Protein AF-A0A8T6TYA3-F1 (afdb_monomer_lite)

pLDDT: mean 78.22, std 10.24, range [54.78, 90.06]

Secondary structure (DSSP, 8-state):
-HHHHHHHHHHTT---SEEEEEEEEEEEEPTTSPEEEEEEEEEEEEE--GGGHHHHHHHHHHGGGS-HHHHHT-

Sequence (74 aa):
MTASLVFCLNKVRVPVEELSTRATAHLKRIEKRLRRIESLEIDIDVRVAEEHRVAF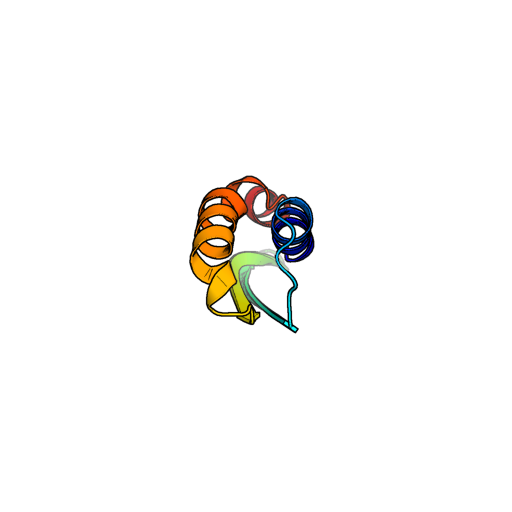ERCLGHFPEFCIVTESIR

Structure (mmCIF, N/CA/C/O backbone):
data_AF-A0A8T6TYA3-F1
#
_entry.id   AF-A0A8T6TYA3-F1
#
loop_
_atom_site.group_PDB
_atom_site.id
_atom_site.type_symbol
_atom_site.label_atom_id
_atom_site.label_alt_id
_atom_site.label_comp_id
_atom_site.label_asym_id
_atom_site.label_entity_id
_atom_site.label_seq_id
_atom_site.pdbx_PDB_ins_code
_atom_site.Cartn_x
_atom_site.Cartn_y
_atom_site.Cartn_z
_atom_site.occupancy
_atom_site.B_iso_or_equiv
_atom_site.auth_seq_id
_atom_site.auth_comp_id
_atom_site.auth_asym_id
_atom_site.auth_atom_id
_atom_site.pdbx_PDB_model_num
ATOM 1 N N . MET A 1 1 ? -1.679 6.453 4.541 1.00 60.19 1 MET A N 1
ATOM 2 C CA . MET A 1 1 ? -0.921 5.203 4.328 1.00 60.19 1 MET A CA 1
ATOM 3 C C . MET A 1 1 ? -0.414 5.113 2.902 1.00 60.19 1 MET A C 1
ATOM 5 O O . MET A 1 1 ? 0.744 5.411 2.669 1.00 60.19 1 MET A O 1
ATOM 9 N N . THR A 1 2 ? -1.281 4.823 1.938 1.00 67.31 2 THR A N 1
ATOM 10 C CA . THR A 1 2 ? -0.925 4.570 0.534 1.00 67.31 2 THR A CA 1
ATOM 11 C C . THR A 1 2 ? -0.224 5.749 -0.166 1.00 67.31 2 THR A C 1
ATOM 13 O O . THR A 1 2 ? 0.652 5.547 -1.002 1.00 67.31 2 THR A O 1
ATOM 16 N N . ALA A 1 3 ? -0.520 6.988 0.243 1.00 69.44 3 ALA A N 1
ATOM 17 C CA . ALA A 1 3 ? 0.119 8.194 -0.290 1.00 69.44 3 ALA A CA 1
ATOM 18 C C . ALA A 1 3 ? 1.650 8.232 -0.097 1.00 69.44 3 ALA A C 1
ATOM 20 O O . ALA A 1 3 ? 2.355 8.678 -0.998 1.00 69.44 3 ALA A O 1
ATOM 21 N N . SER A 1 4 ? 2.178 7.732 1.030 1.00 73.12 4 SER A N 1
ATOM 22 C CA . SER A 1 4 ? 3.629 7.712 1.285 1.00 73.12 4 SER A CA 1
ATOM 23 C C . SER A 1 4 ? 4.354 6.715 0.372 1.00 73.12 4 SER A C 1
ATOM 25 O O . SER A 1 4 ? 5.446 7.006 -0.114 1.00 73.12 4 SER A O 1
ATOM 27 N N . LEU A 1 5 ? 3.725 5.566 0.083 1.00 76.75 5 LEU A N 1
ATOM 28 C CA . LEU A 1 5 ? 4.263 4.559 -0.839 1.00 76.75 5 LEU A CA 1
ATOM 29 C C . LEU A 1 5 ? 4.314 5.107 -2.266 1.00 76.75 5 LEU A C 1
ATOM 31 O O . LEU A 1 5 ? 5.362 5.083 -2.906 1.00 76.75 5 LEU A O 1
ATOM 35 N N . VAL A 1 6 ? 3.200 5.681 -2.726 1.00 80.50 6 VAL A N 1
ATOM 36 C CA . VAL A 1 6 ? 3.099 6.313 -4.049 1.00 80.50 6 VAL A CA 1
ATOM 37 C C . VAL A 1 6 ? 4.096 7.458 -4.192 1.00 80.50 6 VAL A C 1
ATOM 39 O O . VAL A 1 6 ? 4.733 7.595 -5.232 1.00 80.50 6 VAL A O 1
ATOM 42 N N . PHE A 1 7 ? 4.288 8.261 -3.145 1.00 80.81 7 PHE A N 1
ATOM 43 C CA . PHE A 1 7 ? 5.282 9.329 -3.152 1.00 80.81 7 PHE A CA 1
ATOM 44 C C . PHE A 1 7 ? 6.713 8.796 -3.321 1.00 80.81 7 PHE A C 1
ATOM 46 O O . PHE A 1 7 ? 7.464 9.339 -4.133 1.00 80.81 7 PHE A O 1
ATOM 53 N N . CYS A 1 8 ? 7.088 7.724 -2.610 1.00 83.31 8 CYS A N 1
ATOM 54 C CA . CYS A 1 8 ? 8.402 7.098 -2.781 1.00 83.31 8 CYS A CA 1
ATOM 55 C C . CYS A 1 8 ? 8.599 6.609 -4.219 1.00 83.31 8 CYS A C 1
ATOM 57 O O . CYS A 1 8 ? 9.591 6.971 -4.854 1.00 83.31 8 CYS A O 1
ATOM 59 N N . LEU A 1 9 ? 7.623 5.866 -4.752 1.00 84.12 9 LEU A N 1
ATOM 60 C CA . LEU A 1 9 ? 7.669 5.307 -6.106 1.00 84.12 9 LEU A CA 1
ATOM 61 C C . LEU A 1 9 ? 7.757 6.402 -7.175 1.00 84.12 9 LEU A C 1
ATOM 63 O O . LEU A 1 9 ? 8.608 6.331 -8.061 1.00 84.12 9 LEU A O 1
ATOM 67 N N . ASN A 1 10 ? 6.994 7.487 -7.025 1.00 84.69 10 ASN A N 1
ATOM 68 C CA . ASN A 1 10 ? 7.095 8.653 -7.901 1.00 84.69 10 ASN A CA 1
ATOM 69 C C . ASN A 1 10 ? 8.482 9.310 -7.844 1.00 84.69 10 ASN A C 1
ATOM 71 O O . ASN A 1 10 ? 9.026 9.695 -8.880 1.00 84.69 10 ASN A O 1
ATOM 75 N N . LYS A 1 11 ? 9.095 9.414 -6.657 1.00 85.44 11 LYS A N 1
ATOM 76 C CA . LYS A 1 11 ? 10.430 10.013 -6.494 1.00 85.44 11 LYS A CA 1
ATOM 77 C C 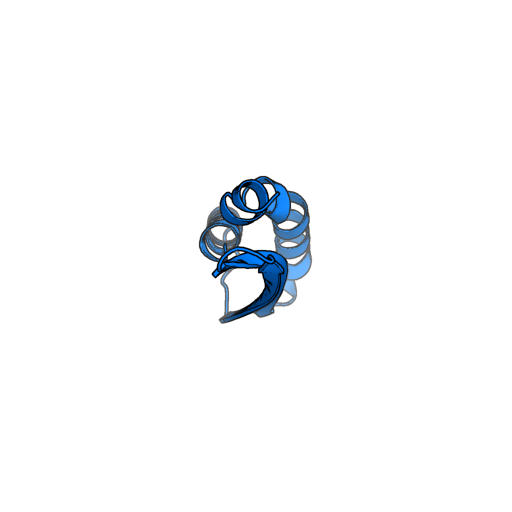. LYS A 1 11 ? 11.516 9.216 -7.221 1.00 85.44 11 LYS A C 1
ATOM 79 O O . LYS A 1 11 ? 12.434 9.815 -7.778 1.00 85.44 11 LYS A O 1
ATOM 84 N N . VAL A 1 12 ? 11.401 7.888 -7.244 1.00 86.12 12 VAL A N 1
ATOM 85 C CA . VAL A 1 12 ? 12.321 6.995 -7.972 1.00 86.12 12 VAL A CA 1
ATOM 86 C C . VAL A 1 12 ? 11.882 6.715 -9.415 1.00 86.12 12 VAL A C 1
ATOM 88 O O . VAL A 1 12 ? 12.504 5.897 -10.085 1.00 86.12 12 VAL A O 1
ATOM 91 N N . ARG A 1 13 ? 10.861 7.430 -9.912 1.00 86.50 13 ARG A N 1
ATOM 92 C CA . ARG A 1 13 ? 10.312 7.314 -11.275 1.00 86.50 13 ARG A CA 1
ATOM 93 C C . ARG A 1 13 ? 9.822 5.905 -11.620 1.00 86.50 13 ARG A C 1
ATOM 95 O O . ARG A 1 13 ? 9.963 5.468 -12.756 1.00 86.50 13 ARG A O 1
ATOM 102 N N . VAL A 1 14 ? 9.241 5.213 -10.643 1.00 87.81 14 VAL A N 1
ATOM 103 C CA . VAL A 1 14 ? 8.573 3.927 -10.849 1.00 87.81 14 VAL A CA 1
ATOM 104 C C . VAL A 1 14 ? 7.084 4.187 -11.097 1.00 87.81 14 VAL A C 1
ATOM 106 O O . VAL A 1 14 ? 6.390 4.604 -10.165 1.00 87.81 14 VAL A O 1
ATOM 109 N N . PRO A 1 15 ? 6.577 3.979 -12.327 1.00 86.12 15 PRO A N 1
ATOM 110 C CA . PRO A 1 15 ? 5.153 4.062 -12.608 1.00 86.12 15 PRO A CA 1
ATOM 111 C C . PRO A 1 15 ? 4.400 2.936 -11.890 1.00 86.12 15 PRO A C 1
ATOM 113 O O . PRO A 1 15 ? 4.824 1.780 -11.887 1.00 86.12 15 PRO A O 1
ATOM 116 N N . VAL A 1 16 ? 3.271 3.294 -11.281 1.00 86.69 16 VAL A N 1
ATOM 117 C CA . VAL A 1 16 ? 2.346 2.350 -10.647 1.00 86.69 16 VAL A CA 1
ATOM 118 C C . VAL A 1 16 ? 1.217 2.073 -11.628 1.00 86.69 16 VAL A C 1
ATOM 120 O O . VAL A 1 16 ? 0.526 3.001 -12.044 1.00 86.69 16 VAL A O 1
ATOM 123 N N . GLU A 1 17 ? 1.041 0.810 -12.002 1.00 88.06 17 GLU A N 1
ATOM 124 C CA . GLU A 1 17 ? -0.013 0.391 -12.932 1.00 88.06 17 GLU A CA 1
ATOM 125 C C . GLU A 1 17 ? -1.347 0.223 -12.208 1.00 88.06 17 GLU A C 1
ATOM 127 O O . GLU A 1 17 ? -2.394 0.651 -12.689 1.00 88.06 17 GLU A O 1
ATOM 132 N N . GLU A 1 18 ? -1.299 -0.394 -11.029 1.00 87.50 18 GLU A N 1
ATOM 133 C CA . GLU A 1 18 ? -2.466 -0.659 -10.200 1.00 87.50 18 GLU A CA 1
ATOM 134 C C . GLU A 1 18 ? -2.084 -0.576 -8.723 1.00 87.50 18 GLU A C 1
ATOM 136 O O . GLU A 1 18 ? -0.987 -0.974 -8.321 1.00 87.50 18 GLU A O 1
ATOM 141 N N . LEU A 1 19 ? -2.998 -0.045 -7.914 1.00 86.31 19 LEU A N 1
ATOM 142 C CA . LEU A 1 19 ? -2.817 0.101 -6.480 1.00 86.31 19 LEU A CA 1
ATOM 143 C C . LEU A 1 19 ? -4.134 -0.138 -5.757 1.00 86.31 19 LEU A C 1
ATOM 145 O O . LEU A 1 19 ? -5.090 0.619 -5.924 1.00 86.31 19 LEU A O 1
ATOM 149 N N . SER A 1 20 ? -4.150 -1.159 -4.912 1.00 86.88 20 SER A N 1
ATOM 150 C CA . SER A 1 20 ? -5.257 -1.466 -4.018 1.00 86.88 20 SER A CA 1
ATOM 151 C C . SER A 1 20 ? -4.760 -1.478 -2.579 1.00 86.88 20 SER A C 1
ATOM 153 O O . SER A 1 20 ? -3.611 -1.800 -2.279 1.00 86.88 20 SER A O 1
ATOM 155 N N . THR A 1 21 ? -5.614 -1.055 -1.657 1.00 85.12 21 THR A N 1
ATOM 156 C CA . THR A 1 21 ? -5.311 -1.099 -0.229 1.00 85.12 21 THR A CA 1
ATOM 157 C C . THR A 1 21 ? -6.558 -1.514 0.526 1.00 85.12 21 THR A C 1
ATOM 159 O O . THR A 1 21 ? -7.621 -0.915 0.357 1.00 85.12 21 THR A O 1
ATOM 162 N N . ARG A 1 22 ? -6.416 -2.511 1.394 1.00 85.38 22 ARG A N 1
ATOM 163 C CA . ARG A 1 22 ? -7.445 -2.946 2.333 1.00 85.38 22 ARG A CA 1
ATOM 164 C C . ARG A 1 22 ? -6.948 -2.688 3.744 1.00 85.38 22 ARG A C 1
ATOM 166 O O . ARG A 1 22 ? -5.818 -3.017 4.072 1.00 85.38 22 ARG A O 1
ATOM 173 N N . ALA A 1 23 ? -7.796 -2.088 4.570 1.00 84.75 23 ALA A N 1
ATOM 174 C CA . ALA A 1 23 ? -7.524 -1.910 5.988 1.00 84.75 23 ALA A CA 1
ATOM 175 C C . ALA A 1 23 ? -8.635 -2.584 6.796 1.00 84.75 23 ALA A C 1
ATOM 177 O O . ALA A 1 23 ? -9.815 -2.268 6.619 1.00 84.75 23 ALA A O 1
ATOM 178 N N . THR A 1 24 ? -8.252 -3.491 7.686 1.00 85.38 24 THR A N 1
ATOM 179 C CA . THR A 1 24 ? -9.146 -4.237 8.569 1.00 85.38 24 THR A CA 1
ATOM 180 C C . THR A 1 24 ? -8.855 -3.838 10.009 1.00 85.38 24 THR A C 1
ATOM 182 O O . THR A 1 24 ? -7.784 -4.105 10.544 1.00 85.38 24 THR A O 1
ATOM 185 N N . ALA A 1 25 ? -9.807 -3.156 10.647 1.00 84.69 25 ALA A N 1
ATOM 186 C CA . ALA A 1 25 ? -9.687 -2.739 12.040 1.00 84.69 25 ALA A CA 1
ATOM 187 C C . ALA A 1 25 ? -10.331 -3.771 12.970 1.00 84.69 25 ALA A C 1
ATOM 189 O O . A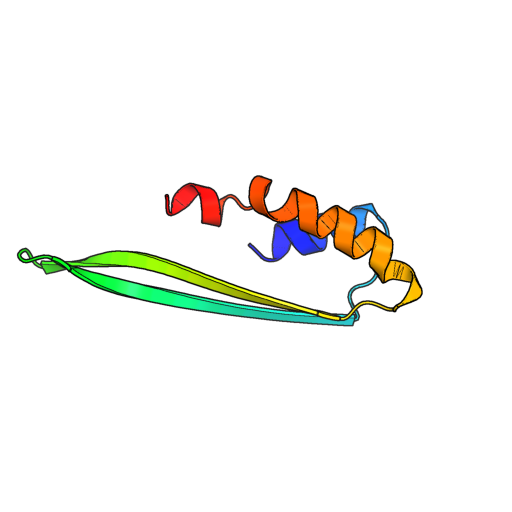LA A 1 25 ? -11.529 -4.051 12.863 1.00 84.69 25 ALA A O 1
ATOM 190 N N . HIS A 1 26 ? -9.569 -4.271 13.938 1.00 83.44 26 HIS A N 1
ATOM 191 C CA . HIS A 1 26 ? -10.087 -5.116 15.006 1.00 83.44 26 HIS A CA 1
ATOM 192 C C . HIS A 1 26 ? -10.446 -4.245 16.205 1.00 83.44 26 HIS A C 1
ATOM 194 O O . HIS A 1 26 ? -9.625 -3.492 16.731 1.00 83.44 26 HIS A O 1
ATOM 200 N N . LEU A 1 27 ? -11.709 -4.318 16.621 1.00 83.81 27 LEU A N 1
ATOM 201 C CA . LEU A 1 27 ? -12.248 -3.511 17.708 1.00 83.81 27 LEU A CA 1
ATOM 202 C C . LEU A 1 27 ? -12.521 -4.384 18.926 1.00 83.81 27 LEU A C 1
ATOM 204 O O . LEU A 1 27 ? -13.323 -5.316 18.864 1.00 83.81 27 LEU A O 1
ATOM 208 N N . LYS A 1 28 ? -11.957 -4.001 20.067 1.00 82.75 28 LYS A N 1
ATOM 209 C CA . LYS A 1 28 ? -12.283 -4.594 21.360 1.00 82.75 28 LYS A CA 1
ATOM 210 C C . LYS A 1 28 ? -13.288 -3.731 22.100 1.00 82.75 28 LYS A C 1
ATOM 212 O O . LYS A 1 28 ? -13.180 -2.503 22.155 1.00 82.75 28 LYS A O 1
ATOM 217 N N . ARG A 1 29 ? -14.286 -4.374 22.702 1.00 79.12 29 ARG A N 1
ATOM 218 C CA . ARG A 1 29 ? -15.241 -3.691 23.573 1.00 79.12 29 ARG A CA 1
ATOM 219 C C . ARG A 1 29 ? -14.644 -3.556 24.966 1.00 79.12 29 ARG A C 1
ATOM 221 O O . ARG A 1 29 ? -14.270 -4.556 25.567 1.00 79.12 29 ARG A O 1
ATOM 228 N N . ILE A 1 30 ? -14.596 -2.332 25.481 1.00 77.31 30 ILE A N 1
ATOM 229 C CA . ILE A 1 30 ? -14.224 -2.074 26.872 1.00 77.31 30 ILE A CA 1
ATOM 230 C C . ILE A 1 30 ? -15.505 -1.868 27.693 1.00 77.31 30 ILE A C 1
ATOM 232 O O . ILE A 1 30 ? -16.485 -1.303 27.196 1.00 77.31 30 ILE A O 1
ATOM 236 N N . GLU A 1 31 ? -15.497 -2.314 28.951 1.00 73.94 31 GLU A N 1
ATOM 237 C CA . GLU A 1 31 ? -16.654 -2.416 29.862 1.00 73.94 31 GLU A CA 1
ATOM 238 C C . GLU A 1 31 ? -17.485 -1.123 30.015 1.00 73.94 31 GLU A C 1
ATOM 240 O O . GLU A 1 31 ? -18.661 -1.183 30.363 1.00 73.94 31 GLU A O 1
ATOM 245 N N . LYS A 1 32 ? -16.926 0.055 29.692 1.00 68.25 32 LYS A N 1
ATOM 246 C CA . LYS A 1 32 ? -17.564 1.374 29.880 1.00 68.25 32 LYS A CA 1
ATOM 247 C C . LYS A 1 32 ? -17.987 2.123 28.598 1.00 68.25 32 LYS A C 1
ATOM 249 O O . LYS A 1 32 ? -18.082 3.342 28.625 1.00 68.25 32 LYS A O 1
ATOM 254 N N . ARG A 1 33 ? -18.352 1.417 27.515 1.00 60.31 33 ARG A N 1
ATOM 255 C CA . ARG A 1 33 ? -19.012 1.934 26.272 1.00 60.31 33 ARG A CA 1
ATOM 256 C C . ARG A 1 33 ? -18.125 2.360 25.092 1.00 60.31 33 ARG A C 1
ATOM 258 O O . ARG A 1 33 ? -18.681 2.724 24.059 1.00 60.31 33 ARG A O 1
ATOM 265 N N . LEU A 1 34 ? -16.800 2.250 25.159 1.00 62.38 34 LEU A N 1
ATOM 266 C CA . LEU A 1 34 ? -15.936 2.583 24.016 1.00 62.38 34 LEU A CA 1
ATOM 267 C C . LEU A 1 34 ? -15.433 1.308 23.321 1.00 62.38 34 LEU A C 1
ATOM 269 O O . LEU A 1 34 ? -14.960 0.377 23.975 1.00 62.38 34 LEU A O 1
ATOM 273 N N . ARG A 1 35 ? -15.575 1.248 21.989 1.00 69.69 35 ARG A N 1
ATOM 274 C CA . ARG A 1 35 ? -14.858 0.286 21.140 1.00 69.69 35 ARG A CA 1
ATOM 275 C C . ARG A 1 35 ? -13.463 0.862 20.924 1.00 69.69 35 ARG A C 1
ATOM 277 O O . ARG A 1 35 ? -13.348 1.949 20.368 1.00 69.69 35 ARG A O 1
ATOM 284 N N . ARG A 1 36 ? -12.429 0.177 21.400 1.00 78.62 36 ARG A N 1
ATOM 285 C CA . ARG A 1 36 ? -11.034 0.568 21.174 1.00 78.62 36 ARG A CA 1
ATOM 286 C C . ARG A 1 36 ? -10.476 -0.253 20.023 1.00 78.62 36 ARG A C 1
ATOM 288 O O . ARG A 1 36 ? -10.765 -1.444 19.939 1.00 78.62 36 ARG A O 1
ATOM 295 N N . ILE A 1 37 ? -9.706 0.390 19.153 1.0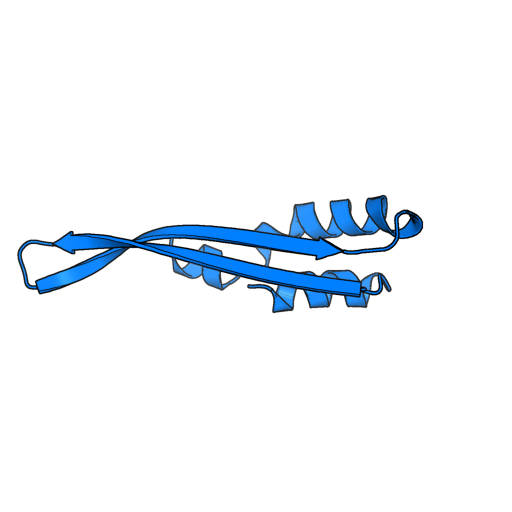0 77.50 37 ILE A N 1
ATOM 296 C CA . ILE A 1 37 ? -8.923 -0.301 18.128 1.00 77.50 37 ILE A CA 1
ATOM 297 C C . ILE A 1 37 ? -7.856 -1.114 18.861 1.00 77.50 37 ILE A C 1
ATOM 299 O O . ILE A 1 37 ? -7.054 -0.553 19.603 1.00 77.50 37 ILE A O 1
ATOM 303 N N . GLU A 1 38 ? -7.936 -2.432 18.732 1.00 82.94 38 GLU A N 1
ATOM 304 C CA . GLU A 1 38 ? -6.963 -3.379 19.278 1.00 82.94 38 GLU A CA 1
ATOM 305 C C . GLU A 1 38 ? -5.821 -3.588 18.286 1.00 82.94 38 GLU A C 1
ATOM 307 O O . GLU A 1 38 ? -4.659 -3.564 18.676 1.00 82.94 38 GLU A O 1
ATOM 312 N N . SER A 1 39 ? -6.151 -3.722 17.002 1.00 80.69 39 SER A N 1
ATOM 313 C CA . SER A 1 39 ? -5.177 -3.804 15.919 1.00 80.69 39 SER A CA 1
ATOM 314 C C . SER A 1 39 ? -5.761 -3.281 14.607 1.00 80.69 39 SER A C 1
ATOM 316 O O . SER A 1 39 ? -6.981 -3.184 14.433 1.00 80.69 39 SER A O 1
ATOM 318 N N . LEU A 1 40 ? -4.871 -2.927 13.685 1.00 82.25 40 LEU A N 1
ATOM 319 C CA . LEU A 1 40 ? -5.198 -2.581 12.309 1.00 82.25 40 LEU A CA 1
ATOM 320 C C . LEU A 1 40 ? -4.315 -3.434 11.398 1.00 82.25 40 LEU A C 1
ATOM 322 O O . LEU A 1 40 ? -3.092 -3.317 11.439 1.00 82.25 40 LEU A O 1
ATOM 326 N N . GLU A 1 41 ? -4.934 -4.291 10.604 1.00 82.06 41 GLU A N 1
ATOM 327 C CA . GLU A 1 41 ? -4.275 -5.054 9.548 1.00 82.06 41 GLU A CA 1
ATOM 328 C C . GLU A 1 41 ? -4.410 -4.270 8.243 1.00 82.06 41 GLU A C 1
ATOM 330 O O . GLU A 1 41 ? -5.500 -3.791 7.920 1.00 82.06 41 GLU A O 1
ATOM 335 N N . ILE A 1 42 ? -3.306 -4.065 7.527 1.00 81.62 42 ILE A N 1
ATOM 336 C CA . ILE A 1 42 ? -3.311 -3.353 6.250 1.00 81.62 42 ILE A CA 1
ATOM 337 C C . ILE A 1 42 ? -2.628 -4.210 5.194 1.00 81.62 42 ILE A C 1
ATOM 339 O O . ILE A 1 42 ? -1.430 -4.469 5.289 1.00 81.62 42 ILE A O 1
ATOM 343 N N . ASP A 1 43 ? -3.380 -4.528 4.149 1.00 84.31 43 ASP A N 1
ATOM 344 C CA . ASP A 1 43 ? -2.893 -5.168 2.935 1.00 84.31 43 ASP A CA 1
ATOM 345 C C . ASP A 1 43 ? -2.761 -4.114 1.838 1.00 84.31 43 ASP A C 1
ATOM 347 O O . ASP A 1 43 ? -3.696 -3.348 1.575 1.00 84.31 43 ASP A O 1
ATOM 351 N N . ILE A 1 44 ? -1.596 -4.052 1.198 1.00 83.25 44 ILE A N 1
ATOM 352 C CA . ILE A 1 44 ? -1.336 -3.147 0.077 1.00 83.25 44 ILE A CA 1
ATOM 353 C C . ILE A 1 44 ? -0.881 -3.988 -1.107 1.00 83.25 44 ILE A C 1
ATOM 355 O O . ILE A 1 44 ? 0.208 -4.556 -1.083 1.00 83.25 44 ILE A O 1
ATOM 359 N N . ASP A 1 45 ? -1.694 -4.000 -2.156 1.00 86.50 45 ASP A N 1
ATOM 360 C CA . ASP A 1 45 ? -1.373 -4.632 -3.428 1.00 86.50 45 ASP A CA 1
ATOM 361 C C . ASP A 1 45 ? -0.925 -3.556 -4.414 1.00 86.50 45 ASP A C 1
ATOM 363 O O . ASP A 1 45 ? -1.680 -2.631 -4.729 1.00 86.50 45 ASP A O 1
ATOM 367 N N . VAL A 1 46 ? 0.307 -3.671 -4.910 1.00 86.81 46 VAL A N 1
ATOM 368 C CA . VAL A 1 46 ? 0.867 -2.756 -5.912 1.00 86.81 46 VAL A CA 1
ATOM 369 C C . VAL A 1 46 ? 1.321 -3.554 -7.120 1.00 86.81 46 VAL A C 1
ATOM 371 O O . VAL A 1 46 ? 2.097 -4.497 -6.981 1.00 86.81 46 VAL A O 1
ATOM 374 N N . ARG A 1 47 ? 0.885 -3.142 -8.312 1.00 88.88 47 ARG A N 1
ATOM 375 C CA . ARG A 1 47 ? 1.428 -3.638 -9.577 1.00 88.88 47 ARG A CA 1
ATOM 376 C C . ARG A 1 47 ? 2.390 -2.610 -10.166 1.00 88.88 47 ARG A C 1
ATOM 378 O O . ARG A 1 47 ? 2.027 -1.452 -10.381 1.00 88.88 47 ARG A O 1
ATOM 385 N N . VAL A 1 48 ? 3.613 -3.061 -10.420 1.00 89.19 48 VAL A N 1
ATOM 386 C CA . VAL A 1 48 ? 4.673 -2.331 -11.125 1.00 89.19 48 VAL A CA 1
ATOM 387 C C . VAL A 1 48 ? 5.278 -3.254 -12.181 1.00 89.19 48 VAL A C 1
ATOM 389 O O . VAL A 1 48 ? 5.259 -4.474 -12.006 1.00 89.19 48 VAL A O 1
ATOM 392 N N . ALA A 1 49 ? 5.842 -2.686 -13.245 1.00 90.06 49 ALA A N 1
ATOM 393 C CA . ALA A 1 49 ? 6.587 -3.462 -14.232 1.00 90.06 49 ALA A CA 1
ATOM 394 C C . ALA A 1 49 ? 7.794 -4.174 -13.584 1.00 90.06 49 ALA A C 1
ATOM 396 O O . ALA A 1 49 ? 8.440 -3.625 -12.685 1.00 90.06 49 ALA A O 1
ATOM 397 N N . GLU A 1 50 ? 8.131 -5.381 -14.054 1.00 88.62 50 GLU A N 1
ATOM 398 C CA . GLU A 1 50 ? 9.190 -6.222 -13.456 1.00 88.62 50 GLU A CA 1
A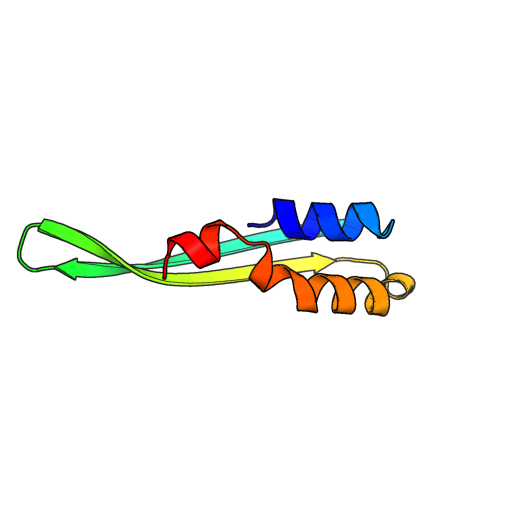TOM 399 C C . GLU A 1 50 ? 10.558 -5.515 -13.436 1.00 88.62 50 GLU A C 1
ATOM 401 O O . GLU A 1 50 ? 11.324 -5.642 -12.482 1.00 88.62 50 GLU A O 1
ATOM 406 N N . GLU A 1 51 ? 10.836 -4.679 -14.439 1.00 89.31 51 GLU A N 1
ATOM 407 C CA . GLU A 1 51 ? 12.039 -3.837 -14.524 1.00 89.31 51 GLU A CA 1
ATOM 408 C C . GLU A 1 51 ? 12.206 -2.860 -13.347 1.00 89.31 51 GLU A C 1
ATOM 410 O O . GLU A 1 51 ? 13.315 -2.412 -13.048 1.00 89.31 51 GLU A O 1
ATOM 415 N N . HIS A 1 52 ? 11.122 -2.557 -12.633 1.00 89.06 52 HIS A N 1
ATOM 416 C CA . HIS A 1 52 ? 11.109 -1.663 -11.481 1.00 89.06 52 HIS A CA 1
ATOM 417 C C . HIS A 1 52 ? 11.080 -2.386 -10.132 1.00 89.06 52 HIS A C 1
ATOM 419 O O . HIS A 1 52 ? 11.144 -1.725 -9.091 1.00 89.06 52 HIS A O 1
ATOM 425 N N . ARG A 1 53 ? 11.046 -3.724 -10.116 1.00 86.56 53 ARG A N 1
ATOM 426 C CA . ARG A 1 53 ? 10.922 -4.533 -8.895 1.00 86.56 53 ARG A CA 1
ATOM 427 C C . ARG A 1 53 ? 11.963 -4.196 -7.827 1.00 86.56 53 ARG A C 1
ATOM 429 O O . ARG A 1 53 ? 11.616 -3.994 -6.669 1.00 86.56 53 ARG A O 1
ATOM 436 N N . VAL A 1 54 ? 13.230 -4.047 -8.212 1.00 87.31 54 VAL A N 1
ATOM 437 C CA . VAL A 1 54 ? 14.322 -3.732 -7.269 1.00 87.31 54 VAL A CA 1
ATOM 438 C C . VAL A 1 54 ? 14.154 -2.340 -6.644 1.00 87.31 54 VAL A C 1
ATOM 440 O O . VAL A 1 54 ? 14.436 -2.138 -5.463 1.00 87.31 54 VAL A O 1
ATOM 443 N N . ALA A 1 55 ? 13.697 -1.358 -7.424 1.00 85.62 55 ALA A N 1
ATOM 444 C CA . ALA A 1 55 ? 13.425 -0.013 -6.919 1.00 85.62 55 ALA A CA 1
ATOM 445 C C . ALA A 1 55 ? 12.188 0.001 -6.006 1.00 85.62 55 ALA A C 1
ATOM 447 O O . ALA A 1 55 ? 12.189 0.679 -4.976 1.00 85.62 55 ALA A O 1
ATOM 448 N N . PHE A 1 56 ? 11.173 -0.796 -6.348 1.00 85.50 56 PHE A N 1
ATOM 449 C CA . PHE A 1 56 ? 9.983 -1.008 -5.533 1.00 85.50 56 PHE A CA 1
ATOM 450 C C . PHE A 1 56 ? 10.324 -1.626 -4.169 1.00 85.50 56 PHE A C 1
ATOM 452 O O . PHE A 1 56 ? 9.952 -1.055 -3.146 1.00 85.50 56 PHE A O 1
ATOM 459 N N . GLU A 1 57 ? 11.101 -2.714 -4.126 1.00 84.94 57 GLU A N 1
ATOM 460 C CA . GLU A 1 57 ? 11.516 -3.379 -2.878 1.00 84.94 57 GLU A CA 1
ATOM 461 C C . GLU A 1 57 ? 12.288 -2.431 -1.944 1.00 84.94 57 GLU A C 1
ATOM 463 O O . GLU A 1 57 ? 12.057 -2.414 -0.733 1.00 84.94 57 GLU A O 1
ATOM 468 N N . ARG A 1 58 ? 13.147 -1.566 -2.500 1.00 84.75 58 ARG A N 1
ATOM 469 C CA . ARG A 1 58 ? 13.847 -0.527 -1.724 1.00 84.75 58 ARG A CA 1
ATOM 470 C C . ARG A 1 58 ? 12.883 0.494 -1.121 1.00 84.75 58 ARG A C 1
ATOM 472 O O . ARG A 1 58 ? 13.017 0.832 0.051 1.00 84.75 58 ARG A O 1
ATOM 479 N N . CYS A 1 59 ? 11.906 0.975 -1.892 1.00 82.62 59 CYS A N 1
ATOM 480 C CA . CYS A 1 59 ? 10.871 1.875 -1.374 1.00 82.62 59 CYS A CA 1
ATOM 481 C C . CYS A 1 59 ? 10.008 1.200 -0.297 1.00 82.62 59 CYS A C 1
ATOM 483 O O . CYS A 1 59 ? 9.663 1.841 0.696 1.00 82.62 59 CYS A O 1
ATOM 485 N N . LEU A 1 60 ? 9.698 -0.089 -0.464 1.00 78.88 60 LEU A N 1
ATOM 486 C CA . LEU A 1 60 ? 8.923 -0.869 0.498 1.00 78.88 60 LEU A CA 1
ATOM 487 C C . LEU A 1 60 ? 9.662 -1.029 1.833 1.00 78.88 60 LEU A C 1
ATOM 489 O O . LEU A 1 60 ? 9.039 -0.910 2.881 1.00 78.88 60 LEU A O 1
ATOM 493 N N . GLY A 1 61 ? 10.984 -1.229 1.813 1.00 76.50 61 GLY A N 1
ATOM 494 C CA . GLY A 1 61 ? 11.792 -1.335 3.033 1.00 76.50 61 GLY A CA 1
ATOM 495 C C . GLY A 1 61 ? 11.747 -0.080 3.914 1.00 76.50 61 GLY A C 1
ATOM 496 O O . GLY A 1 61 ? 11.798 -0.183 5.134 1.00 76.50 61 GLY A O 1
ATOM 497 N N . HIS A 1 62 ? 11.586 1.096 3.306 1.00 71.25 62 HIS A N 1
ATOM 498 C CA . HIS A 1 62 ? 11.488 2.373 4.017 1.00 71.25 62 HIS A CA 1
ATOM 499 C C . HIS A 1 62 ? 10.046 2.802 4.325 1.00 71.25 62 HIS A C 1
ATOM 501 O O . HIS A 1 62 ? 9.811 3.665 5.169 1.00 71.25 62 HIS A O 1
ATOM 507 N N . PHE A 1 63 ? 9.059 2.222 3.641 1.00 68.50 63 PHE A N 1
ATOM 508 C CA . PHE A 1 63 ? 7.653 2.606 3.755 1.00 68.50 63 PHE A CA 1
ATOM 509 C C . PHE A 1 63 ? 7.072 2.558 5.187 1.00 68.50 63 PHE A C 1
ATOM 511 O O . PHE A 1 63 ? 6.349 3.498 5.539 1.00 68.50 63 PHE A O 1
ATOM 518 N N . PRO A 1 64 ? 7.369 1.547 6.035 1.00 64.69 64 PRO A N 1
ATOM 519 C CA . PRO A 1 64 ? 6.808 1.462 7.383 1.00 64.69 64 PRO A CA 1
ATOM 520 C C . PRO A 1 64 ? 7.167 2.655 8.273 1.00 64.69 64 PRO A C 1
ATOM 522 O O . PRO A 1 64 ? 6.370 3.027 9.130 1.00 64.69 64 PRO A O 1
ATOM 525 N N . GLU A 1 65 ? 8.328 3.275 8.049 1.00 62.44 65 GLU A N 1
ATOM 526 C CA . GLU A 1 65 ? 8.823 4.408 8.842 1.00 62.44 65 GLU A CA 1
ATOM 527 C C . GLU A 1 65 ? 8.175 5.744 8.442 1.00 62.44 65 GLU A C 1
ATOM 529 O O . GLU A 1 65 ? 8.115 6.670 9.241 1.00 62.44 65 GLU A O 1
ATOM 534 N N . PHE A 1 66 ? 7.634 5.854 7.224 1.00 58.50 66 PHE A N 1
ATOM 535 C CA . PHE A 1 66 ? 6.998 7.085 6.723 1.00 58.50 66 PHE A CA 1
ATOM 536 C C . PHE A 1 66 ? 5.470 7.077 6.828 1.00 58.50 66 PHE A C 1
ATOM 538 O O . PHE A 1 66 ? 4.783 8.009 6.385 1.00 58.50 66 PHE A O 1
ATOM 545 N N . CYS A 1 67 ? 4.903 6.003 7.366 1.00 65.38 67 CYS A N 1
ATOM 546 C CA . CYS A 1 67 ? 3.470 5.850 7.478 1.00 65.38 67 CYS A CA 1
ATOM 547 C C . CYS A 1 67 ? 2.963 6.419 8.813 1.00 65.38 67 CYS A C 1
ATOM 549 O O . CYS A 1 67 ? 2.784 5.691 9.785 1.00 65.38 67 CYS A O 1
ATOM 551 N N . ILE A 1 68 ? 2.644 7.720 8.828 1.00 60.41 68 ILE A N 1
ATOM 552 C CA . ILE A 1 68 ? 2.125 8.465 10.001 1.00 60.41 68 ILE A CA 1
ATOM 553 C C . ILE A 1 68 ? 0.930 7.755 10.673 1.00 60.41 68 ILE A C 1
ATOM 555 O O . ILE A 1 68 ? 0.753 7.816 11.887 1.00 60.41 68 ILE A O 1
ATOM 559 N N . VAL A 1 69 ? 0.104 7.047 9.894 1.00 61.50 69 VAL A N 1
ATOM 560 C CA . VAL A 1 69 ? -1.060 6.301 10.409 1.00 61.50 69 VAL A CA 1
ATOM 561 C C . VAL A 1 69 ? -0.632 5.078 11.225 1.00 61.50 69 VAL A C 1
ATOM 563 O O . VAL A 1 69 ? -1.249 4.799 12.244 1.00 61.50 69 VAL A O 1
ATOM 566 N N . THR A 1 70 ? 0.436 4.381 10.825 1.00 60.47 70 THR A N 1
ATOM 567 C CA . THR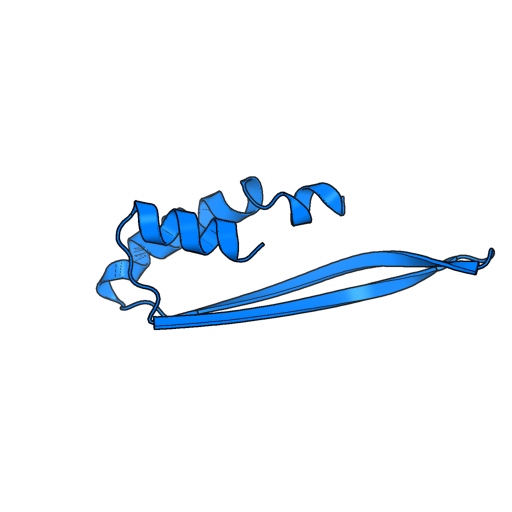 A 1 70 ? 0.978 3.241 11.579 1.00 60.47 70 THR A CA 1
ATOM 568 C C . THR A 1 70 ? 1.586 3.699 12.905 1.00 60.47 70 THR A C 1
ATOM 570 O O . THR A 1 70 ? 1.412 3.031 13.920 1.00 60.47 70 THR A O 1
ATOM 573 N N . GLU A 1 71 ? 2.244 4.863 12.934 1.00 58.94 71 GLU A N 1
ATOM 574 C CA . GLU A 1 71 ? 2.748 5.449 14.184 1.00 58.94 71 GLU A CA 1
ATOM 575 C C . GLU A 1 71 ? 1.626 5.950 15.102 1.00 58.94 71 GLU A C 1
ATOM 577 O O . GLU A 1 71 ? 1.746 5.860 16.320 1.00 58.94 71 GLU A O 1
ATOM 582 N N . SER A 1 72 ? 0.516 6.427 14.533 1.00 56.91 72 SER A N 1
ATOM 583 C CA . SER A 1 72 ? -0.622 6.971 15.291 1.00 56.91 72 SER A CA 1
ATOM 584 C C . SER A 1 72 ? -1.483 5.907 15.987 1.00 56.91 72 SER A C 1
ATOM 586 O O . SER A 1 72 ? -2.328 6.263 16.806 1.00 56.91 72 SER A O 1
ATOM 588 N N . ILE A 1 73 ? -1.320 4.624 15.641 1.00 55.94 73 ILE A N 1
ATOM 589 C CA . ILE A 1 73 ? -2.135 3.501 16.151 1.00 55.94 73 ILE A CA 1
ATOM 590 C C . ILE A 1 73 ? -1.316 2.584 17.092 1.00 55.94 73 ILE A C 1
ATOM 592 O O . ILE A 1 73 ? -1.810 1.547 17.528 1.00 55.94 73 ILE A O 1
ATOM 596 N N . ARG A 1 74 ? -0.079 2.969 17.445 1.00 54.78 74 ARG A N 1
ATOM 597 C CA . ARG A 1 74 ? 0.714 2.286 18.484 1.00 54.78 74 ARG A CA 1
ATOM 598 C C . ARG A 1 74 ? 0.142 2.473 19.892 1.00 54.78 74 ARG A C 1
ATOM 600 O O . ARG A 1 74 ? -0.427 3.549 20.183 1.00 54.78 74 ARG A O 1
#

Radius of gyration: 15.52 Å; chains: 1; bounding box: 33×16×44 Å

Foldseek 3Di:
DVVQLVVQCVVVPWDWPDKDKDKDFDWDDDPPGDTAGPDIDMDIDTDTPPVCVVSSVVSVVCSCVPPVVNVVND